Protein AF-A0A5S5CS19-F1 (afdb_monomer)

Nearest PDB structures (foldseek):
  2efw-assembly2_F  TM=6.137E-01  e=8.681E+00  Bacillus subtilis

pLDDT: mean 76.21, std 20.75, range [34.38, 98.44]

Organism: NCBI:txid1564164

Foldseek 3Di:
DDDDDDDDDDDDDDDPDDDPDPDDPPDPPPDPPPPPPDDDVVVVVVVLLVLLLVLLLQQQALQHFLQCSQVVVSPPCCVVRDHRDLQSNLVLLLLCLVVLFKFKAAPDPPPPPPPPPDPDPDDLVPGHTDDSVVRNVLSNDSVCLHPVHRNVRMTIYTDPNNVVDDSVPRD

Solvent-accessible surface area (backbone atoms only — not comparable to full-atom values): 10825 Å² total; per-residue (Å²): 144,86,81,90,86,85,85,90,84,90,82,82,91,81,86,86,80,85,85,79,74,82,82,62,92,84,68,80,72,79,70,80,72,76,74,79,79,71,82,57,67,70,60,54,48,54,52,51,53,52,50,49,53,52,52,51,51,48,31,30,74,67,56,32,32,42,29,36,61,71,72,39,71,76,43,97,56,50,82,81,71,54,87,74,56,53,67,58,49,24,53,49,52,42,53,34,40,76,68,51,26,34,48,41,19,35,66,67,79,59,93,82,69,86,58,98,78,67,84,74,93,66,61,68,86,76,38,53,74,48,56,68,72,58,39,53,58,50,39,70,36,58,85,44,20,36,83,93,32,82,67,6,45,22,30,43,34,61,29,79,59,26,74,73,47,59,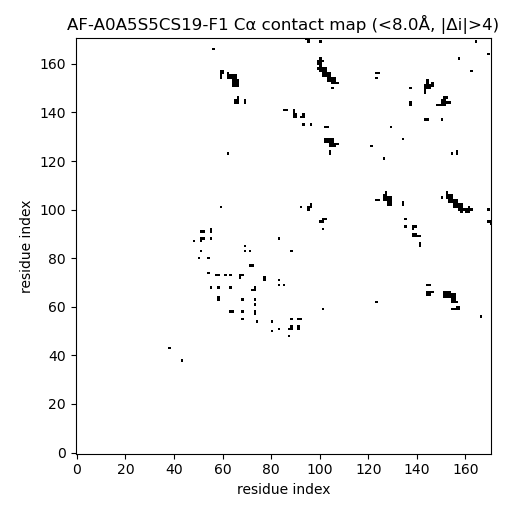78,92,72,63,128

Structure (mmCIF, N/CA/C/O backbone):
data_AF-A0A5S5CS19-F1
#
_entry.id   AF-A0A5S5CS19-F1
#
loop_
_atom_site.group_PDB
_atom_site.id
_atom_site.type_symbol
_atom_site.label_atom_id
_atom_site.label_alt_id
_atom_site.label_comp_id
_atom_site.label_asym_id
_atom_site.label_entity_id
_atom_site.label_seq_id
_atom_site.pdbx_PDB_ins_code
_atom_site.Cartn_x
_atom_site.Cartn_y
_atom_site.Cartn_z
_atom_site.occupancy
_atom_site.B_iso_or_equiv
_atom_site.auth_seq_id
_atom_site.auth_comp_id
_atom_site.auth_asym_id
_atom_site.auth_atom_id
_atom_site.pdbx_PDB_model_num
ATOM 1 N N . MET A 1 1 ? -23.109 67.406 18.758 1.00 45.31 1 MET A N 1
ATOM 2 C CA . MET A 1 1 ? -22.686 67.083 20.134 1.00 45.31 1 MET A CA 1
ATOM 3 C C . MET A 1 1 ? -21.300 66.480 20.052 1.00 45.31 1 MET A C 1
ATOM 5 O O . MET A 1 1 ? -21.153 65.334 19.660 1.00 45.31 1 MET A O 1
ATOM 9 N N . ALA A 1 2 ? -20.307 67.324 20.304 1.00 43.09 2 ALA A N 1
ATOM 10 C CA . ALA A 1 2 ? -18.899 67.001 20.447 1.00 43.09 2 ALA A CA 1
ATOM 11 C C . ALA A 1 2 ? -18.434 67.706 21.727 1.00 43.09 2 ALA A C 1
ATOM 13 O O . ALA A 1 2 ? -18.817 68.858 21.919 1.00 43.09 2 ALA A O 1
ATOM 14 N N . ALA A 1 3 ? -17.687 67.000 22.574 1.00 39.41 3 ALA A N 1
ATOM 15 C CA . ALA A 1 3 ? -16.617 67.473 23.463 1.00 39.41 3 ALA A CA 1
ATOM 16 C C . ALA A 1 3 ? -16.236 66.283 24.384 1.00 39.41 3 ALA A C 1
ATOM 18 O O . ALA A 1 3 ? -17.142 65.631 24.895 1.00 39.41 3 ALA A O 1
ATOM 19 N N . GLN A 1 4 ? -14.987 65.788 24.415 1.00 40.97 4 GLN A N 1
ATOM 20 C CA . GLN A 1 4 ? -13.813 66.339 25.136 1.00 40.97 4 GLN A CA 1
ATOM 21 C C . GLN A 1 4 ? -14.014 66.192 26.662 1.00 40.97 4 GLN A C 1
ATOM 23 O O . GLN A 1 4 ? -15.076 66.529 27.161 1.00 40.97 4 GLN A O 1
ATOM 28 N N . GLU A 1 5 ? -13.143 65.570 27.459 1.00 37.94 5 GLU A N 1
ATOM 29 C CA . GLU A 1 5 ? -11.721 65.843 27.733 1.00 37.94 5 GLU A CA 1
ATOM 30 C C . GLU A 1 5 ? -11.198 64.700 28.658 1.00 37.94 5 GLU A C 1
ATOM 32 O O . GLU A 1 5 ? -11.966 64.204 29.476 1.00 37.94 5 GLU A O 1
ATOM 37 N N . VAL A 1 6 ? -10.022 64.072 28.484 1.00 39.00 6 VAL A N 1
ATOM 38 C CA . VAL A 1 6 ? -8.629 64.473 28.839 1.00 39.00 6 VAL A CA 1
ATOM 39 C C . VAL A 1 6 ? -8.026 63.434 29.808 1.00 39.00 6 VAL A C 1
ATOM 41 O O . VAL A 1 6 ? -8.468 63.268 30.939 1.00 39.00 6 VAL A O 1
ATOM 44 N N . ALA A 1 7 ? -6.994 62.729 29.336 1.00 43.31 7 ALA A N 1
ATOM 45 C CA . ALA A 1 7 ? -5.894 62.166 30.142 1.00 43.31 7 ALA A CA 1
ATOM 46 C C . ALA A 1 7 ? -4.935 63.324 30.528 1.00 43.31 7 ALA A C 1
ATOM 48 O O . ALA A 1 7 ? -5.023 64.326 29.818 1.00 43.31 7 ALA A O 1
ATOM 49 N N . PRO A 1 8 ? -3.950 63.260 31.471 1.00 49.78 8 PRO A N 1
ATOM 50 C CA . PRO A 1 8 ? -3.006 62.137 31.646 1.00 49.78 8 PRO A CA 1
ATOM 51 C C . PRO A 1 8 ? -2.318 62.012 33.047 1.00 49.78 8 PRO A C 1
ATOM 53 O O . PRO A 1 8 ? -2.669 62.689 34.004 1.00 49.78 8 PRO A O 1
ATOM 56 N N . VAL A 1 9 ? -1.256 61.186 33.088 1.00 34.38 9 VAL A N 1
ATOM 57 C CA . VAL A 1 9 ? 0.035 61.354 33.816 1.00 34.38 9 VAL A CA 1
ATOM 58 C C . VAL A 1 9 ? 0.392 60.287 34.871 1.00 34.38 9 VAL A C 1
ATOM 60 O O . VAL A 1 9 ? -0.075 60.301 36.000 1.00 34.38 9 VAL A O 1
ATOM 63 N N . PHE A 1 10 ? 1.322 59.420 34.442 1.00 37.41 10 PHE A N 1
ATOM 64 C CA . PHE A 1 10 ? 2.518 58.868 35.109 1.00 37.41 10 PHE A CA 1
ATOM 65 C C . PHE A 1 10 ? 2.504 58.461 36.596 1.00 37.41 10 PHE A C 1
ATOM 67 O O . PHE A 1 10 ? 2.327 59.276 37.493 1.00 37.41 10 PHE A O 1
ATOM 74 N N . GLY A 1 11 ? 2.960 57.224 36.848 1.00 34.38 11 GLY A N 1
ATOM 75 C CA . GLY A 1 11 ? 3.366 56.762 38.180 1.00 34.38 11 GLY A CA 1
ATOM 76 C C . GLY A 1 11 ? 4.036 55.381 38.204 1.00 34.38 11 GLY A C 1
ATOM 77 O O . GLY A 1 11 ? 3.421 54.405 38.599 1.00 34.38 11 GLY A O 1
ATOM 78 N N . TRP A 1 12 ? 5.285 55.322 37.735 1.00 38.28 12 TRP A N 1
ATOM 79 C CA . TRP A 1 12 ? 6.412 54.495 38.206 1.00 38.28 12 TRP A CA 1
ATOM 80 C C . TRP A 1 12 ? 6.181 53.135 38.920 1.00 38.28 12 TRP A C 1
ATOM 82 O O . TRP A 1 12 ? 5.672 53.057 40.030 1.00 38.28 12 TRP A O 1
ATOM 92 N N . LEU A 1 13 ? 6.788 52.097 38.327 1.00 43.72 13 LEU A N 1
ATOM 93 C CA . LEU A 1 13 ? 7.678 51.093 38.942 1.00 43.72 13 LEU A CA 1
ATOM 94 C C . LEU A 1 13 ? 7.370 50.598 40.382 1.00 43.72 13 LEU A C 1
ATOM 96 O O . LEU A 1 13 ? 7.794 51.200 41.368 1.00 43.72 13 LEU A O 1
ATOM 100 N N . ARG A 1 14 ? 6.858 49.363 40.510 1.00 43.38 14 ARG A N 1
ATOM 101 C CA . ARG A 1 14 ? 7.202 48.494 41.653 1.00 43.38 14 ARG A CA 1
ATOM 102 C C . ARG A 1 14 ? 7.344 47.022 41.254 1.00 43.38 14 ARG A C 1
ATOM 104 O O . ARG A 1 14 ? 6.398 46.254 41.179 1.00 43.38 14 ARG A O 1
ATOM 111 N N . LYS A 1 15 ? 8.606 46.688 40.997 1.00 39.34 15 LYS A N 1
ATOM 112 C CA . LYS A 1 15 ? 9.31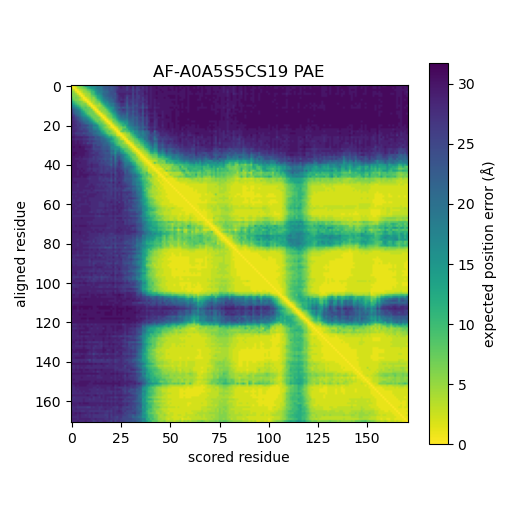5 45.432 41.280 1.00 39.34 15 LYS A CA 1
ATOM 113 C C . LYS A 1 15 ? 8.601 44.573 42.351 1.00 39.34 15 LYS A C 1
ATOM 115 O O . LYS A 1 15 ? 8.684 44.908 43.528 1.00 39.34 15 LYS A O 1
ATOM 120 N N . ASN A 1 16 ? 7.997 43.447 41.968 1.00 38.38 16 ASN A N 1
ATOM 121 C CA . ASN A 1 16 ? 7.776 42.324 42.886 1.00 38.38 16 ASN A CA 1
ATOM 122 C C . ASN A 1 16 ? 8.891 41.306 42.655 1.00 38.38 16 ASN A C 1
ATOM 124 O O . ASN A 1 16 ? 8.807 40.404 41.829 1.00 38.38 16 ASN A O 1
ATOM 128 N N . ARG A 1 17 ? 9.983 41.561 43.373 1.00 39.44 17 ARG A N 1
ATOM 129 C CA . ARG A 1 17 ? 11.029 40.607 43.713 1.00 39.44 17 ARG A CA 1
ATOM 130 C C . ARG A 1 17 ? 10.520 39.865 44.946 1.00 39.44 17 ARG A C 1
ATOM 132 O O . ARG A 1 17 ? 10.202 40.525 45.932 1.00 39.44 17 ARG A O 1
ATOM 139 N N . GLY A 1 18 ? 10.435 38.546 44.891 1.00 37.69 18 GLY A N 1
ATOM 140 C CA . GLY A 1 18 ? 10.019 37.757 46.042 1.00 37.69 18 GLY A CA 1
ATOM 141 C C . GLY A 1 18 ? 9.783 36.307 45.674 1.00 37.69 18 GLY A C 1
ATOM 142 O O . GLY A 1 18 ? 8.638 35.904 45.647 1.00 37.69 18 GLY A O 1
ATOM 143 N N . ASP A 1 19 ? 10.865 35.611 45.327 1.00 48.19 19 ASP A N 1
ATOM 144 C CA . ASP A 1 19 ? 11.115 34.197 45.647 1.00 48.19 19 ASP A CA 1
ATOM 145 C C . ASP A 1 19 ? 12.636 33.963 45.500 1.00 48.19 19 ASP A C 1
ATOM 147 O O . ASP A 1 19 ? 13.113 33.101 44.772 1.00 48.19 19 ASP A O 1
ATOM 151 N N . GLU A 1 20 ? 13.430 34.825 46.150 1.00 46.06 20 GLU A N 1
ATOM 152 C CA . GLU A 1 20 ? 14.799 34.476 46.544 1.00 46.06 20 GLU A CA 1
ATOM 153 C C . GLU A 1 20 ? 14.686 34.022 48.003 1.00 46.06 20 GLU A C 1
ATOM 155 O O . GLU A 1 20 ? 14.677 34.829 48.934 1.00 46.06 20 GLU A O 1
ATOM 160 N N . GLU A 1 21 ? 14.471 32.719 48.171 1.00 53.72 21 GLU A N 1
ATOM 161 C CA . GLU A 1 21 ? 14.572 32.009 49.444 1.00 53.72 21 GLU A CA 1
ATOM 162 C C . GLU A 1 21 ? 15.954 32.318 50.055 1.00 53.72 21 GLU A C 1
ATOM 164 O O . GLU A 1 21 ? 16.959 32.220 49.344 1.00 53.72 21 GLU A O 1
ATOM 169 N N . PRO A 1 22 ? 16.066 32.737 51.328 1.00 50.38 22 PRO A N 1
ATOM 170 C CA . PRO A 1 22 ? 17.375 32.983 51.914 1.00 50.38 22 PRO A CA 1
ATOM 171 C C . PRO A 1 22 ? 18.135 31.656 52.031 1.00 50.38 22 PRO A C 1
ATOM 173 O O . PRO A 1 22 ? 17.793 30.803 52.851 1.00 50.38 22 PRO A O 1
ATOM 176 N N . GLU A 1 23 ? 19.182 31.491 51.218 1.00 45.62 23 GLU A N 1
ATOM 177 C CA . GLU A 1 23 ? 20.144 30.397 51.345 1.00 45.62 23 GLU A CA 1
ATOM 178 C C . GLU A 1 23 ? 20.804 30.473 52.728 1.00 45.62 23 GLU A C 1
ATOM 180 O O . GLU A 1 23 ? 21.626 31.346 53.012 1.00 45.62 23 GLU A O 1
ATOM 185 N N . ILE A 1 24 ? 20.413 29.563 53.621 1.00 55.75 24 ILE A N 1
ATOM 186 C CA . ILE A 1 24 ? 21.046 29.393 54.928 1.00 55.75 24 ILE A CA 1
ATOM 187 C C . ILE A 1 24 ? 22.423 28.746 54.698 1.00 55.75 24 ILE A C 1
ATOM 189 O O . ILE A 1 24 ? 22.479 27.616 54.196 1.00 55.75 24 ILE A O 1
ATOM 193 N N . PRO A 1 25 ? 23.541 29.392 55.086 1.00 41.03 25 PRO A N 1
ATOM 194 C CA . PRO A 1 25 ? 24.867 28.799 54.961 1.00 41.03 25 PRO A CA 1
ATOM 195 C C . PRO A 1 25 ? 24.954 27.526 55.813 1.00 41.03 25 PRO A C 1
ATOM 197 O O . PRO A 1 25 ? 24.916 27.588 57.040 1.00 41.03 25 PRO A O 1
ATOM 200 N N . GLY A 1 26 ? 25.045 26.365 55.158 1.00 53.44 26 GLY A N 1
ATOM 201 C CA . GLY A 1 26 ? 25.203 25.060 55.812 1.00 53.44 26 GLY A CA 1
ATOM 202 C C . GLY A 1 26 ? 24.092 24.032 55.563 1.00 53.44 26 GLY A C 1
ATOM 203 O O . GLY A 1 26 ? 24.238 22.897 56.012 1.00 53.44 26 GLY A O 1
ATOM 204 N N . MET A 1 27 ? 23.021 24.357 54.828 1.00 41.47 27 MET A N 1
ATOM 205 C CA . MET A 1 27 ? 22.051 23.343 54.391 1.00 41.47 27 MET A CA 1
ATOM 206 C C . MET A 1 27 ? 22.413 22.785 53.016 1.00 41.47 27 MET A C 1
ATOM 208 O O . MET A 1 27 ? 22.222 23.422 51.986 1.00 41.47 27 MET A O 1
ATOM 212 N N . VAL A 1 28 ? 22.904 21.547 53.000 1.00 51.12 28 VAL A N 1
ATOM 213 C CA . VAL A 1 28 ? 22.939 20.728 51.788 1.00 51.12 28 VAL A CA 1
ATOM 214 C C . VAL A 1 28 ? 21.495 20.373 51.449 1.00 51.12 28 VAL A C 1
ATOM 216 O O . VAL A 1 28 ? 20.927 19.448 52.029 1.00 51.12 28 VAL A O 1
ATOM 219 N N . THR A 1 29 ? 20.881 21.108 50.525 1.00 54.84 29 THR A N 1
ATOM 220 C CA . THR A 1 29 ? 19.615 20.701 49.915 1.00 54.84 29 THR A CA 1
ATOM 221 C C . THR A 1 29 ? 19.844 19.321 49.292 1.00 54.84 29 THR A C 1
ATOM 223 O O . THR A 1 29 ? 20.713 19.198 48.422 1.00 54.84 29 THR A O 1
ATOM 226 N N . PRO A 1 30 ? 19.142 18.251 49.714 1.00 54.91 30 PRO A N 1
ATOM 227 C CA . PRO A 1 30 ? 19.287 16.962 49.063 1.00 54.91 30 PRO A CA 1
ATOM 228 C C . PRO A 1 30 ? 18.832 17.143 47.619 1.00 54.91 30 PRO A C 1
ATOM 230 O O . PRO A 1 30 ? 17.663 17.423 47.346 1.00 54.91 30 PRO A O 1
ATOM 233 N N . GLY A 1 31 ? 19.799 17.065 46.703 1.00 46.06 31 GLY A N 1
ATOM 234 C CA . GLY A 1 31 ? 19.588 17.321 45.291 1.00 46.06 31 GLY A CA 1
ATOM 235 C C . GLY A 1 31 ? 18.370 16.554 44.800 1.00 46.06 31 GLY A C 1
ATOM 236 O O . GLY A 1 31 ? 18.280 15.335 44.980 1.00 46.06 31 GLY A O 1
ATOM 237 N N . ARG A 1 32 ? 17.436 17.268 44.160 1.00 45.97 32 ARG A N 1
ATOM 238 C CA . ARG A 1 32 ? 16.448 16.645 43.282 1.00 45.97 32 ARG A CA 1
ATOM 239 C C . ARG A 1 32 ? 17.243 15.812 42.289 1.00 45.97 32 ARG A C 1
ATOM 241 O O . ARG A 1 32 ? 17.802 16.342 41.330 1.00 45.97 32 ARG A O 1
ATOM 248 N N . ARG A 1 33 ? 17.336 14.506 42.554 1.00 52.88 33 ARG A N 1
ATOM 249 C CA . ARG A 1 33 ? 17.829 13.526 41.597 1.00 52.88 33 ARG A CA 1
ATOM 250 C C . ARG A 1 33 ? 16.992 13.754 40.351 1.00 52.88 33 ARG A C 1
ATOM 252 O O . ARG A 1 33 ? 15.799 13.457 40.359 1.00 52.88 33 ARG A O 1
ATOM 259 N N . ARG A 1 34 ? 17.597 14.341 39.315 1.00 52.19 34 ARG A N 1
ATOM 260 C CA . ARG A 1 34 ? 17.023 14.352 37.973 1.00 52.19 34 ARG A CA 1
ATOM 261 C C . ARG A 1 34 ? 16.774 12.888 37.657 1.00 52.19 34 ARG A C 1
ATOM 263 O O . ARG A 1 34 ? 17.718 12.121 37.477 1.00 52.19 34 ARG A O 1
ATOM 270 N N . ARG A 1 35 ? 15.508 12.482 37.753 1.00 53.50 35 ARG A N 1
ATOM 271 C CA . ARG A 1 35 ? 15.067 11.139 37.411 1.00 53.50 35 ARG A CA 1
ATOM 272 C C . ARG A 1 35 ? 15.509 10.970 35.966 1.00 53.50 35 ARG A C 1
ATOM 274 O O . ARG A 1 35 ? 15.050 11.712 35.104 1.00 53.50 35 ARG A O 1
ATOM 281 N N . ARG A 1 36 ? 16.492 10.102 35.734 1.00 52.44 36 ARG A N 1
ATOM 282 C CA . ARG A 1 36 ? 16.911 9.724 34.388 1.00 52.44 36 ARG A CA 1
ATOM 283 C C . ARG A 1 36 ? 15.675 9.074 33.776 1.00 52.44 36 ARG A C 1
ATOM 285 O O . ARG A 1 36 ? 15.332 7.961 34.160 1.00 52.44 36 ARG A O 1
ATOM 292 N N . VAL A 1 37 ? 14.941 9.830 32.964 1.00 60.78 37 VAL A N 1
ATOM 293 C CA . VAL A 1 37 ? 13.862 9.288 32.143 1.00 60.78 37 VAL A CA 1
ATOM 294 C C . VAL A 1 37 ? 14.580 8.385 31.155 1.00 60.78 37 VAL A C 1
ATOM 296 O O . VAL A 1 37 ? 15.321 8.863 30.302 1.00 60.78 37 VAL A O 1
ATOM 299 N N . VAL A 1 38 ? 14.507 7.081 31.393 1.00 64.88 38 VAL A N 1
ATOM 300 C CA . VAL A 1 38 ? 14.921 6.097 30.399 1.00 64.88 38 VAL A CA 1
ATOM 301 C C . VAL A 1 38 ? 13.801 6.114 29.358 1.00 64.88 38 VAL A C 1
ATOM 303 O O . VAL A 1 38 ? 12.651 5.953 29.775 1.00 64.88 38 VAL A O 1
ATOM 306 N N . PRO A 1 39 ? 14.090 6.389 28.073 1.00 65.56 39 PRO A N 1
ATOM 307 C CA . PRO A 1 39 ? 13.090 6.294 27.015 1.00 65.56 39 PRO A CA 1
ATOM 308 C C . PRO A 1 39 ? 12.426 4.918 27.074 1.00 65.56 39 PRO A C 1
ATOM 310 O O . PRO A 1 39 ? 13.120 3.921 27.286 1.00 65.56 39 PRO A O 1
ATOM 313 N N . ASP A 1 40 ? 11.098 4.872 26.974 1.00 73.19 40 ASP A N 1
ATOM 314 C CA . ASP A 1 40 ? 10.373 3.610 26.864 1.00 73.19 40 ASP A CA 1
ATOM 315 C C . ASP A 1 40 ? 10.410 3.186 25.389 1.00 73.19 40 ASP A C 1
ATOM 317 O O . ASP A 1 40 ? 9.670 3.762 24.589 1.00 73.19 40 ASP A O 1
ATOM 321 N N . 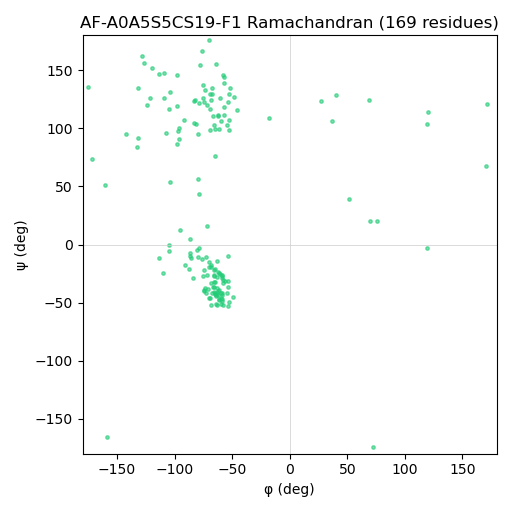PRO A 1 41 ? 11.229 2.188 25.011 1.00 65.62 41 PRO A N 1
ATOM 322 C CA . PRO A 1 41 ? 11.364 1.789 23.614 1.00 65.62 41 PRO A CA 1
ATOM 323 C C . PRO A 1 41 ? 10.033 1.307 23.024 1.00 65.62 41 PRO A C 1
ATOM 325 O O . PRO A 1 41 ? 9.821 1.418 21.824 1.00 65.62 41 PRO A O 1
ATOM 328 N N . ALA A 1 42 ? 9.105 0.810 23.851 1.00 68.50 42 ALA A N 1
ATOM 329 C CA . ALA A 1 42 ? 7.792 0.388 23.379 1.00 68.50 42 ALA A CA 1
ATOM 330 C C . ALA A 1 42 ? 6.862 1.574 23.076 1.00 68.50 42 ALA A C 1
ATOM 332 O O . ALA A 1 42 ? 5.949 1.439 22.265 1.00 68.50 42 ALA A O 1
ATOM 333 N N . ALA A 1 43 ? 7.049 2.719 23.738 1.00 65.44 43 ALA A N 1
ATOM 334 C CA . ALA A 1 43 ? 6.316 3.941 23.415 1.00 65.44 43 ALA A CA 1
ATOM 335 C C . ALA A 1 43 ? 6.843 4.570 22.121 1.00 65.44 43 ALA A C 1
ATOM 337 O O . ALA A 1 43 ? 6.038 4.982 21.289 1.00 65.44 43 ALA A O 1
ATOM 338 N N . ASP A 1 44 ? 8.164 4.551 21.932 1.00 74.56 44 ASP A N 1
ATOM 339 C CA . ASP A 1 44 ? 8.815 5.046 20.717 1.00 74.56 44 ASP A CA 1
ATOM 340 C C . ASP A 1 44 ? 8.415 4.198 19.494 1.00 74.56 44 ASP A C 1
ATOM 342 O O . ASP A 1 44 ? 8.060 4.745 18.452 1.00 74.56 44 ASP A O 1
ATOM 346 N N . GLN A 1 45 ? 8.359 2.867 19.646 1.00 71.75 45 GLN A N 1
ATOM 347 C CA . GLN A 1 45 ? 7.924 1.952 18.584 1.00 71.75 45 GLN A CA 1
ATOM 348 C C . GLN A 1 45 ? 6.456 2.168 18.185 1.00 71.75 45 GLN A C 1
ATOM 350 O O . GLN A 1 45 ? 6.154 2.238 17.002 1.00 71.75 45 GLN A O 1
ATOM 355 N N . ARG A 1 46 ? 5.546 2.331 19.160 1.00 76.62 46 ARG A N 1
ATOM 356 C CA . ARG A 1 46 ? 4.126 2.613 18.873 1.00 76.62 46 ARG A CA 1
ATOM 357 C C . ARG A 1 46 ? 3.944 3.925 18.113 1.00 76.62 46 ARG A C 1
ATOM 359 O O . ARG A 1 46 ? 3.122 3.987 17.211 1.00 76.62 46 ARG A O 1
ATOM 366 N N . GLY A 1 47 ? 4.717 4.952 18.470 1.00 79.00 47 GLY A N 1
ATOM 367 C CA . GLY A 1 47 ? 4.711 6.218 17.741 1.00 79.00 47 GLY A CA 1
ATOM 368 C C . GLY A 1 47 ? 5.164 6.047 16.291 1.00 79.00 47 GLY A C 1
ATOM 369 O O . GLY A 1 47 ? 4.516 6.571 15.393 1.00 79.00 47 GLY A O 1
ATOM 370 N N . ALA A 1 48 ? 6.228 5.274 16.058 1.00 80.56 48 ALA A N 1
ATOM 371 C CA . ALA A 1 48 ? 6.705 4.974 14.709 1.00 80.56 48 ALA A CA 1
ATOM 372 C C . ALA A 1 48 ? 5.680 4.169 13.889 1.00 80.56 48 ALA A C 1
ATOM 374 O O . ALA A 1 48 ? 5.419 4.508 12.738 1.00 80.56 48 ALA A O 1
ATOM 375 N N . ASP A 1 49 ? 5.048 3.157 14.489 1.00 85.25 49 ASP A N 1
ATOM 376 C CA . ASP A 1 49 ? 4.023 2.348 13.821 1.00 85.25 49 ASP A CA 1
ATOM 377 C C . ASP A 1 49 ? 2.808 3.202 13.408 1.00 85.25 49 ASP A C 1
ATOM 379 O O . ASP A 1 49 ? 2.299 3.057 12.296 1.00 85.25 49 ASP A O 1
ATOM 383 N N . ASP A 1 50 ? 2.374 4.142 14.257 1.00 87.75 50 ASP A N 1
ATOM 384 C CA . ASP A 1 50 ? 1.273 5.066 13.946 1.00 87.75 50 ASP A CA 1
ATOM 385 C C . ASP A 1 50 ? 1.619 6.044 12.811 1.00 87.75 50 ASP A C 1
ATOM 387 O O . ASP A 1 50 ? 0.755 6.365 11.985 1.00 87.75 50 ASP A O 1
ATOM 391 N N . VAL A 1 51 ? 2.876 6.498 12.748 1.00 89.19 51 VAL A N 1
ATOM 392 C CA . VAL A 1 51 ? 3.403 7.340 11.661 1.00 89.19 51 VAL A CA 1
ATOM 393 C C . VAL A 1 51 ? 3.372 6.565 10.343 1.00 89.19 51 VAL A C 1
ATOM 395 O O . VAL A 1 51 ? 2.766 7.041 9.387 1.00 89.19 51 VAL A O 1
ATOM 398 N N . ILE A 1 52 ? 3.912 5.340 10.307 1.00 91.31 52 ILE A N 1
ATOM 399 C CA . ILE A 1 52 ? 3.876 4.478 9.113 1.00 91.31 52 ILE A CA 1
ATOM 400 C C . ILE A 1 52 ? 2.435 4.211 8.677 1.00 91.31 52 ILE A C 1
ATOM 402 O O . ILE A 1 52 ? 2.100 4.379 7.507 1.00 91.31 52 ILE A O 1
ATOM 406 N N . ARG A 1 53 ? 1.560 3.828 9.612 1.00 93.44 53 ARG A N 1
ATOM 407 C CA . ARG A 1 53 ? 0.154 3.539 9.313 1.00 93.44 53 ARG A CA 1
ATOM 408 C C . ARG A 1 53 ? -0.544 4.745 8.694 1.00 93.44 53 ARG A C 1
ATOM 410 O O . ARG A 1 53 ? -1.292 4.592 7.736 1.00 93.44 53 ARG A O 1
ATOM 417 N N . THR A 1 54 ? -0.316 5.941 9.227 1.00 91.75 54 THR A N 1
ATOM 418 C CA . THR A 1 54 ? -0.987 7.142 8.718 1.00 91.75 54 THR A CA 1
ATOM 419 C C . THR A 1 54 ? -0.400 7.587 7.375 1.00 91.75 54 THR A C 1
ATOM 421 O O . THR A 1 54 ? -1.172 7.906 6.475 1.00 91.75 54 THR A O 1
ATOM 424 N N . ALA A 1 55 ? 0.922 7.507 7.197 1.00 91.44 55 ALA A N 1
ATOM 425 C CA . ALA A 1 55 ? 1.579 7.797 5.923 1.00 91.44 55 ALA A CA 1
ATOM 426 C C . ALA A 1 55 ? 1.114 6.839 4.816 1.00 91.44 55 ALA A C 1
ATOM 428 O O . ALA A 1 55 ? 0.705 7.277 3.749 1.00 91.44 55 ALA A O 1
ATOM 429 N N . MET A 1 56 ? 1.080 5.529 5.077 1.00 94.38 56 MET A N 1
ATOM 430 C CA . MET A 1 56 ? 0.610 4.560 4.080 1.00 94.38 56 MET A CA 1
ATOM 431 C C . MET A 1 56 ? -0.873 4.748 3.753 1.00 94.38 56 MET A C 1
ATOM 433 O O . MET A 1 56 ? -1.285 4.509 2.624 1.00 94.38 56 MET A O 1
ATOM 437 N N . TYR A 1 57 ? -1.684 5.185 4.721 1.00 94.56 57 TYR A N 1
ATOM 438 C CA . TYR A 1 57 ? -3.097 5.449 4.469 1.00 94.56 57 TYR A CA 1
ATOM 439 C C . TYR A 1 57 ? -3.251 6.609 3.483 1.00 94.56 57 TYR A C 1
ATOM 441 O O . TYR A 1 57 ? -4.067 6.507 2.572 1.00 94.56 57 TYR A O 1
ATOM 449 N N . GLN A 1 58 ? -2.460 7.674 3.652 1.00 92.44 58 GLN A N 1
ATOM 450 C CA . GLN A 1 58 ? -2.412 8.800 2.715 1.00 92.44 58 GLN A CA 1
ATOM 451 C C . GLN A 1 58 ? -1.915 8.350 1.343 1.00 92.44 58 GLN A C 1
ATOM 453 O O . GLN A 1 58 ? -2.647 8.509 0.379 1.00 92.44 58 GLN A O 1
ATOM 458 N N . ALA A 1 59 ? -0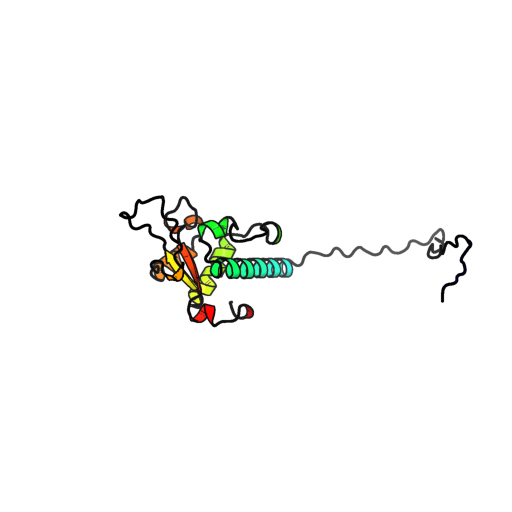.773 7.658 1.276 1.00 92.62 59 ALA A N 1
ATOM 459 C CA . ALA A 1 59 ? -0.221 7.136 0.025 1.00 92.62 59 ALA A CA 1
ATOM 460 C C . ALA A 1 59 ? -1.254 6.358 -0.807 1.00 92.62 59 ALA A C 1
ATOM 462 O O . ALA A 1 59 ? -1.381 6.580 -2.002 1.00 92.62 59 ALA A O 1
ATOM 463 N N . VAL A 1 60 ? -2.027 5.477 -0.168 1.00 94.62 60 VAL A N 1
ATOM 464 C CA . VAL A 1 60 ? -3.063 4.680 -0.841 1.00 94.62 60 VAL A CA 1
ATOM 465 C C . VAL A 1 60 ? -4.246 5.533 -1.321 1.00 94.62 60 VAL A C 1
ATOM 467 O O . VAL A 1 60 ? -4.869 5.190 -2.314 1.00 94.62 60 VAL A O 1
ATOM 470 N N . HIS A 1 61 ? -4.613 6.600 -0.608 1.00 92.31 61 HIS A N 1
ATOM 471 C CA . HIS A 1 61 ? -5.758 7.448 -0.981 1.00 92.31 61 HIS A CA 1
ATOM 472 C C . HIS A 1 61 ? -5.399 8.568 -1.955 1.00 92.31 61 HIS A C 1
ATOM 474 O O . HIS A 1 61 ? -6.292 9.080 -2.624 1.00 92.31 61 HIS A O 1
ATOM 480 N N . ASP A 1 62 ? -4.121 8.924 -2.014 1.00 90.94 62 ASP A N 1
ATOM 481 C CA . ASP A 1 62 ? -3.562 9.886 -2.958 1.00 90.94 62 ASP A CA 1
ATOM 482 C C . ASP A 1 62 ? -2.981 9.175 -4.197 1.00 90.94 62 ASP A C 1
ATOM 484 O O . ASP A 1 62 ? -2.256 9.789 -4.976 1.00 90.94 62 ASP A O 1
ATOM 488 N N . ASP A 1 63 ? -3.282 7.878 -4.363 1.00 91.25 63 ASP A N 1
ATOM 489 C CA . ASP A 1 63 ? -2.867 7.029 -5.485 1.00 91.25 63 ASP A CA 1
ATOM 490 C C . ASP A 1 63 ? -1.350 7.069 -5.752 1.00 91.25 63 ASP A C 1
ATOM 492 O O . ASP A 1 63 ? -0.872 7.065 -6.888 1.00 91.25 63 ASP A O 1
ATOM 496 N N . ALA A 1 64 ? -0.565 7.102 -4.675 1.00 90.75 64 ALA A N 1
ATOM 497 C CA . ALA A 1 64 ? 0.882 7.179 -4.746 1.00 90.75 64 ALA A CA 1
ATOM 498 C C . ALA A 1 64 ? 1.485 5.882 -5.297 1.00 90.75 64 ALA A C 1
ATOM 500 O O . ALA A 1 64 ? 1.248 4.784 -4.788 1.00 90.75 64 ALA A O 1
ATOM 501 N N . TRP A 1 65 ? 2.355 6.022 -6.290 1.00 91.81 65 TRP A N 1
ATOM 502 C CA . TRP A 1 65 ? 3.185 4.938 -6.806 1.00 91.81 65 TRP A CA 1
ATOM 503 C C . TRP A 1 65 ? 4.063 4.330 -5.713 1.00 91.81 65 TRP A C 1
ATOM 505 O O . TRP A 1 65 ? 4.569 5.046 -4.847 1.00 91.81 65 TRP A O 1
ATOM 515 N N . LEU A 1 66 ? 4.321 3.020 -5.783 1.00 92.56 66 LEU A N 1
ATOM 516 C CA . LEU A 1 66 ? 5.230 2.350 -4.846 1.00 92.56 66 LEU A CA 1
ATOM 517 C C . LEU A 1 66 ? 6.635 2.988 -4.843 1.00 92.56 66 LEU A C 1
ATOM 519 O O . LEU A 1 66 ? 7.262 3.040 -3.786 1.00 92.56 66 LEU A O 1
ATOM 523 N N . THR A 1 67 ? 7.085 3.526 -5.981 1.00 90.06 67 THR A N 1
ATOM 524 C CA . THR A 1 67 ? 8.300 4.359 -6.106 1.00 90.06 67 THR A CA 1
ATOM 525 C C . THR A 1 67 ? 8.241 5.618 -5.262 1.00 90.06 67 THR A C 1
ATOM 527 O O . THR A 1 67 ? 9.116 5.855 -4.433 1.00 90.06 67 THR A O 1
ATOM 530 N N . GLY A 1 68 ? 7.161 6.386 -5.394 1.00 87.12 68 GLY A N 1
ATOM 531 C CA . GLY A 1 68 ? 6.951 7.606 -4.620 1.00 87.12 68 GLY A CA 1
ATOM 532 C C . GLY A 1 68 ? 6.784 7.344 -3.122 1.00 87.12 68 GLY A C 1
ATOM 533 O O . GLY A 1 68 ? 7.044 8.230 -2.309 1.00 87.12 68 GLY A O 1
ATOM 534 N N . ILE A 1 69 ? 6.396 6.125 -2.723 1.00 87.56 69 ILE A N 1
ATOM 535 C CA . ILE A 1 69 ? 6.286 5.756 -1.308 1.00 87.56 69 ILE A CA 1
ATOM 536 C C . ILE A 1 69 ? 7.650 5.742 -0.615 1.00 87.56 69 ILE A C 1
ATOM 538 O O . ILE A 1 69 ? 7.749 6.195 0.527 1.00 87.56 69 ILE A O 1
ATOM 542 N N . THR A 1 70 ? 8.693 5.230 -1.274 1.00 74.88 70 THR A N 1
ATOM 543 C CA . THR A 1 70 ? 10.038 5.200 -0.681 1.00 74.88 70 THR A CA 1
ATOM 544 C C . THR A 1 70 ? 10.679 6.579 -0.604 1.00 74.88 70 THR A C 1
ATOM 546 O O . THR A 1 70 ? 11.480 6.815 0.299 1.00 74.88 70 THR A O 1
ATOM 549 N N . ASP A 1 71 ? 10.281 7.487 -1.494 1.00 75.25 71 ASP A N 1
ATOM 550 C CA . ASP A 1 71 ? 10.809 8.851 -1.554 1.00 75.25 71 ASP A CA 1
ATOM 551 C C . ASP A 1 71 ? 9.992 9.842 -0.704 1.00 75.25 71 ASP A C 1
ATOM 553 O O . ASP A 1 71 ? 10.489 10.901 -0.316 1.00 75.25 71 ASP A O 1
ATOM 557 N N . GLY A 1 72 ? 8.763 9.469 -0.330 1.00 69.00 72 GLY A N 1
ATOM 558 C CA . GLY A 1 72 ? 7.853 10.316 0.442 1.00 69.00 72 GLY A CA 1
ATOM 559 C C . GLY A 1 72 ? 7.210 11.428 -0.390 1.00 69.00 72 GLY A C 1
ATOM 560 O O . GLY A 1 72 ? 6.727 12.403 0.180 1.00 69.00 72 GLY A O 1
ATOM 561 N N . ASP A 1 73 ? 7.180 11.284 -1.717 1.00 71.81 73 ASP A N 1
ATOM 562 C CA . ASP A 1 73 ? 6.724 12.315 -2.663 1.00 71.81 73 ASP A CA 1
ATOM 563 C C . ASP A 1 73 ? 5.234 12.663 -2.524 1.00 71.81 73 ASP A C 1
ATOM 565 O O . ASP A 1 73 ? 4.799 13.744 -2.914 1.00 71.81 73 ASP A O 1
ATOM 569 N N . PHE A 1 74 ? 4.451 11.763 -1.929 1.00 73.12 74 PHE A N 1
ATOM 570 C CA . PHE A 1 74 ? 3.027 11.955 -1.640 1.00 73.12 74 PHE A CA 1
ATOM 571 C C . PHE A 1 74 ? 2.772 12.815 -0.387 1.00 73.12 74 PHE A C 1
ATOM 573 O O . PHE A 1 74 ? 1.627 13.075 -0.026 1.00 73.12 74 PHE A O 1
ATOM 580 N N . ILE A 1 75 ? 3.826 13.236 0.316 1.00 72.69 75 ILE A N 1
ATOM 581 C CA . ILE A 1 75 ? 3.733 13.990 1.563 1.00 72.69 75 ILE A CA 1
ATOM 582 C C . ILE A 1 75 ? 4.070 15.462 1.295 1.00 72.69 75 ILE A C 1
ATOM 584 O O . ILE A 1 75 ? 5.215 15.802 1.013 1.00 72.69 75 ILE A O 1
ATOM 588 N N . ASP A 1 76 ? 3.101 16.361 1.500 1.00 69.31 76 ASP A N 1
ATOM 589 C CA . ASP A 1 76 ? 3.290 17.818 1.342 1.00 69.31 76 ASP A CA 1
ATOM 590 C C . ASP A 1 76 ? 4.388 18.413 2.256 1.00 69.31 76 ASP A C 1
ATOM 592 O O . ASP A 1 76 ? 5.007 19.429 1.930 1.00 69.31 76 ASP A O 1
ATOM 596 N N . ASP A 1 77 ? 4.626 17.801 3.422 1.00 69.25 77 ASP A N 1
ATOM 597 C CA . ASP A 1 77 ? 5.698 18.161 4.361 1.00 69.25 77 ASP A CA 1
ATOM 598 C C . ASP A 1 77 ? 6.468 16.907 4.821 1.00 69.25 77 ASP A C 1
ATOM 600 O O . ASP A 1 77 ? 6.179 16.352 5.889 1.00 69.25 77 ASP A O 1
ATOM 604 N N . PRO A 1 78 ? 7.467 16.441 4.047 1.00 63.94 78 PRO A N 1
ATOM 605 C CA . PRO A 1 78 ? 8.253 15.250 4.382 1.00 63.94 78 PRO A CA 1
ATOM 606 C C . PRO A 1 78 ? 8.966 15.370 5.740 1.00 63.94 78 PRO A C 1
ATOM 608 O O . PRO A 1 78 ? 9.209 14.375 6.427 1.00 63.94 78 PRO A O 1
ATOM 611 N N . ALA A 1 79 ? 9.261 16.600 6.185 1.00 65.81 79 ALA A N 1
ATOM 612 C CA . ALA A 1 79 ? 9.900 16.850 7.474 1.00 65.81 79 ALA A CA 1
ATOM 613 C C . ALA A 1 79 ? 8.973 16.558 8.668 1.00 65.81 79 ALA A C 1
ATOM 615 O O . ALA A 1 79 ? 9.470 16.344 9.776 1.00 65.81 79 ALA A O 1
ATOM 616 N N . ALA A 1 80 ? 7.652 16.517 8.460 1.00 66.56 80 ALA A N 1
ATOM 617 C CA . ALA A 1 80 ? 6.680 16.186 9.500 1.00 66.56 80 ALA A CA 1
ATOM 618 C C . ALA A 1 80 ? 6.651 14.687 9.851 1.00 66.56 80 ALA A C 1
ATOM 620 O O . ALA A 1 80 ? 6.240 14.335 10.959 1.00 66.56 80 ALA A O 1
ATOM 621 N N . TRP A 1 81 ? 7.109 13.821 8.942 1.00 68.19 81 TRP A N 1
ATOM 622 C CA . TRP A 1 81 ? 7.009 12.362 9.069 1.00 68.19 81 TRP A CA 1
ATOM 623 C C . TRP A 1 81 ? 8.359 11.687 9.317 1.00 68.19 81 TRP A C 1
ATOM 625 O O . TRP A 1 81 ? 8.411 10.633 9.951 1.00 68.19 81 TRP A O 1
ATOM 635 N N . GLY A 1 82 ? 9.454 12.330 8.903 1.00 71.25 82 GLY A N 1
ATOM 636 C CA . GLY A 1 82 ? 10.784 11.732 8.955 1.00 71.25 82 GLY A CA 1
ATOM 637 C C . GLY A 1 82 ? 10.957 10.637 7.902 1.00 71.25 82 GLY A C 1
ATOM 638 O O . GLY A 1 82 ? 10.102 10.430 7.046 1.00 71.25 82 GLY A O 1
ATOM 639 N N . GLU A 1 83 ? 12.095 9.951 7.945 1.00 79.56 83 GLU A N 1
ATOM 640 C CA . GLU A 1 83 ? 12.387 8.859 7.013 1.00 79.56 83 GLU A CA 1
ATOM 641 C C . GLU A 1 83 ? 11.467 7.661 7.296 1.00 79.56 83 GLU A C 1
ATOM 643 O O . GLU A 1 83 ? 11.415 7.157 8.423 1.00 79.56 83 GLU A O 1
ATOM 648 N N . LEU A 1 84 ? 10.733 7.217 6.274 1.00 86.12 84 LEU A N 1
ATOM 649 C CA . LEU A 1 84 ? 9.882 6.035 6.353 1.00 86.12 84 LEU A CA 1
ATOM 650 C C . LEU A 1 84 ? 10.739 4.787 6.122 1.00 86.12 84 LEU A C 1
ATOM 652 O O . LEU A 1 84 ? 11.400 4.668 5.095 1.00 86.12 84 LEU A O 1
ATOM 656 N N . ASP A 1 85 ? 10.718 3.836 7.058 1.00 90.19 85 ASP A N 1
ATOM 657 C CA . ASP A 1 85 ? 11.396 2.550 6.866 1.00 90.19 85 ASP A CA 1
ATOM 658 C C . ASP A 1 85 ? 10.672 1.730 5.779 1.00 90.19 85 ASP A C 1
ATOM 660 O O . ASP A 1 85 ? 9.530 1.307 6.008 1.00 90.19 85 ASP A O 1
ATOM 664 N N . PRO A 1 86 ? 11.317 1.420 4.634 1.00 92.44 86 PRO A N 1
ATOM 665 C CA . PRO A 1 86 ? 10.673 0.683 3.549 1.00 92.44 86 PRO A CA 1
ATOM 666 C C . PRO A 1 86 ? 10.143 -0.688 3.983 1.00 92.44 86 PRO A C 1
ATOM 668 O O . PRO A 1 86 ? 9.137 -1.165 3.458 1.00 92.44 86 PRO A O 1
ATOM 671 N N . GLN A 1 87 ? 10.786 -1.333 4.965 1.00 94.75 87 GLN A N 1
ATOM 672 C CA . GLN A 1 87 ? 10.320 -2.618 5.493 1.00 94.75 87 GLN A CA 1
ATOM 673 C C . GLN A 1 87 ? 9.042 -2.465 6.322 1.00 94.75 87 GLN A C 1
ATOM 675 O O . GLN A 1 87 ? 8.138 -3.298 6.222 1.00 94.75 87 GLN A O 1
ATOM 680 N N . ALA A 1 88 ? 8.929 -1.395 7.109 1.00 93.94 88 ALA A N 1
ATOM 681 C CA . ALA A 1 88 ? 7.714 -1.091 7.854 1.00 93.94 88 ALA A CA 1
ATOM 682 C C . ALA A 1 88 ? 6.552 -0.722 6.915 1.00 93.94 88 ALA A C 1
ATOM 684 O O . ALA A 1 88 ? 5.440 -1.223 7.107 1.00 93.94 88 ALA A O 1
ATOM 685 N N . CYS A 1 89 ? 6.817 0.065 5.865 1.00 94.69 89 CYS A N 1
ATOM 686 C CA . CYS A 1 89 ? 5.859 0.368 4.796 1.00 94.69 89 CYS A CA 1
ATOM 687 C C . CYS A 1 89 ? 5.365 -0.909 4.102 1.00 94.69 89 CYS A C 1
ATOM 689 O O . CYS A 1 89 ? 4.162 -1.165 4.054 1.00 94.69 89 CYS A O 1
ATOM 691 N N . SER A 1 90 ? 6.293 -1.762 3.652 1.00 96.62 90 SER A N 1
ATOM 692 C CA . SER A 1 90 ? 6.009 -3.088 3.079 1.00 96.62 90 SER A CA 1
ATOM 693 C C . SER A 1 90 ? 5.133 -3.940 3.988 1.00 96.62 90 SER A C 1
ATOM 695 O O . SER A 1 90 ? 4.088 -4.440 3.563 1.00 96.62 90 SER A O 1
ATOM 697 N N . ALA A 1 91 ? 5.494 -4.050 5.265 1.00 97.19 91 ALA A N 1
ATOM 698 C CA . ALA A 1 91 ? 4.718 -4.815 6.227 1.00 97.19 91 ALA A CA 1
ATOM 699 C C . ALA A 1 91 ? 3.306 -4.241 6.432 1.00 97.19 91 ALA A C 1
ATOM 701 O O . ALA A 1 91 ? 2.361 -5.013 6.604 1.00 97.19 91 ALA A O 1
ATOM 702 N N . GLN A 1 92 ? 3.142 -2.916 6.430 1.00 97.19 92 GLN A N 1
ATOM 703 C CA . GLN A 1 92 ? 1.840 -2.267 6.587 1.00 97.19 92 GLN A CA 1
ATOM 704 C C . GLN A 1 92 ? 0.942 -2.468 5.360 1.00 97.19 92 GLN A C 1
ATOM 706 O O . GLN A 1 92 ? -0.215 -2.861 5.522 1.00 97.19 92 GLN A O 1
ATOM 711 N N . LEU A 1 93 ? 1.470 -2.278 4.147 1.00 97.56 93 LEU A N 1
ATOM 712 C CA . LEU A 1 93 ? 0.721 -2.506 2.908 1.00 97.56 93 LEU A CA 1
ATOM 713 C C . LEU A 1 93 ? 0.323 -3.979 2.758 1.00 97.56 93 LEU A C 1
ATOM 715 O O . LEU A 1 93 ? -0.828 -4.275 2.449 1.00 97.56 93 LEU A O 1
ATOM 719 N N . LEU A 1 94 ? 1.222 -4.917 3.076 1.00 98.12 94 LEU A N 1
ATOM 720 C CA . LEU A 1 94 ? 0.896 -6.346 3.097 1.00 98.12 94 LEU A CA 1
ATOM 721 C C . LEU A 1 94 ? -0.236 -6.682 4.073 1.00 98.12 94 LEU A C 1
ATOM 723 O O . LEU A 1 94 ? -1.109 -7.479 3.733 1.00 98.12 94 LEU A O 1
ATOM 727 N N . ARG A 1 95 ? -0.254 -6.082 5.273 1.00 98.31 95 ARG A N 1
ATOM 728 C CA . ARG A 1 95 ? -1.348 -6.292 6.238 1.00 98.31 95 ARG A CA 1
ATOM 729 C C . ARG A 1 95 ? -2.696 -5.865 5.664 1.00 98.31 95 ARG A C 1
ATOM 731 O O . ARG A 1 95 ? -3.686 -6.568 5.855 1.00 98.31 95 ARG A O 1
ATOM 738 N N . TRP A 1 96 ? -2.747 -4.735 4.966 1.00 98.38 96 TRP A N 1
ATOM 739 C CA . TRP A 1 96 ? -3.982 -4.237 4.358 1.00 98.38 96 TRP A CA 1
ATOM 740 C C . TRP A 1 96 ? -4.404 -5.028 3.131 1.00 98.38 96 TRP A C 1
ATOM 742 O O . TRP A 1 96 ? -5.596 -5.288 2.960 1.00 98.38 96 TRP A O 1
ATOM 752 N N . PHE A 1 97 ? -3.439 -5.460 2.322 1.00 98.44 97 PHE A N 1
ATOM 753 C CA . PHE A 1 97 ? -3.681 -6.339 1.187 1.00 98.44 97 PHE A CA 1
ATOM 754 C C . PHE A 1 97 ? -4.277 -7.674 1.655 1.00 98.44 97 PHE A C 1
ATOM 756 O O . PHE A 1 97 ? -5.322 -8.099 1.168 1.00 98.44 97 PHE A O 1
ATOM 763 N N . ASP A 1 98 ? -3.693 -8.280 2.691 1.00 98.12 98 ASP A N 1
ATOM 764 C CA . ASP A 1 98 ? -4.176 -9.535 3.279 1.00 98.12 98 ASP A CA 1
ATOM 765 C C . ASP A 1 98 ? -5.557 -9.396 3.939 1.00 98.12 98 ASP A C 1
ATOM 767 O O . ASP A 1 98 ? -6.323 -10.360 3.998 1.00 98.12 98 ASP A O 1
ATOM 771 N N . ALA A 1 99 ? -5.900 -8.194 4.411 1.00 97.88 99 ALA A N 1
ATOM 772 C CA . ALA A 1 99 ? -7.228 -7.862 4.921 1.00 97.88 99 ALA A CA 1
ATOM 773 C C . ALA A 1 99 ? -8.252 -7.543 3.811 1.00 97.88 99 ALA A C 1
ATOM 775 O O . ALA A 1 99 ? -9.427 -7.324 4.114 1.00 97.88 99 ALA A O 1
ATOM 776 N N . GLY A 1 100 ? -7.832 -7.502 2.541 1.00 98.06 100 GLY A N 1
ATOM 777 C CA . GLY A 1 100 ? -8.674 -7.138 1.399 1.00 98.06 100 GLY A CA 1
ATOM 778 C C . GLY A 1 100 ? -9.066 -5.658 1.360 1.00 98.06 100 GLY A C 1
ATOM 779 O O . GLY A 1 100 ? -10.072 -5.310 0.740 1.00 98.06 100 GLY A O 1
ATOM 780 N N . LEU A 1 101 ? -8.321 -4.789 2.048 1.00 98.31 101 LEU A N 1
ATOM 781 C CA . LEU A 1 101 ? -8.576 -3.345 2.095 1.00 98.31 101 LEU A CA 1
ATOM 782 C C . LEU A 1 101 ? -7.967 -2.609 0.905 1.00 98.31 101 LEU A C 1
ATOM 784 O O . LEU A 1 101 ? -8.517 -1.595 0.484 1.00 98.31 101 LEU A O 1
ATOM 788 N N . ILE A 1 102 ? -6.874 -3.135 0.357 1.00 98.44 102 ILE A N 1
ATOM 789 C CA . ILE A 1 102 ? -6.213 -2.587 -0.826 1.00 98.44 102 ILE A CA 1
ATOM 790 C C . ILE A 1 102 ? -6.039 -3.654 -1.900 1.00 98.44 102 ILE A C 1
ATOM 792 O O . ILE A 1 102 ? -5.984 -4.851 -1.609 1.00 98.44 102 ILE A O 1
ATOM 796 N N . GLU A 1 103 ? -5.930 -3.192 -3.131 1.00 98.00 103 GLU A N 1
ATOM 797 C CA . GLU A 1 103 ? -5.523 -3.950 -4.306 1.00 98.00 103 GLU A CA 1
ATOM 798 C C . GLU A 1 103 ? -4.395 -3.193 -5.015 1.00 98.00 103 GLU A C 1
ATOM 800 O O . GLU A 1 103 ? -4.150 -2.028 -4.713 1.00 98.00 103 GLU A O 1
ATOM 805 N N . VAL A 1 104 ? -3.640 -3.866 -5.885 1.00 97.50 104 VAL A N 1
ATOM 806 C CA . VAL A 1 104 ? -2.461 -3.267 -6.530 1.00 97.50 104 VAL A CA 1
ATOM 807 C C . VAL A 1 104 ? -2.644 -3.306 -8.032 1.00 97.50 104 VAL A C 1
ATOM 809 O O . VAL A 1 104 ? -2.874 -4.376 -8.603 1.00 97.50 104 VAL A O 1
ATOM 812 N N . HIS A 1 105 ? -2.521 -2.147 -8.657 1.00 94.81 105 HIS A N 1
ATOM 813 C CA . HIS A 1 105 ? -2.618 -1.985 -10.095 1.00 94.81 105 HIS A CA 1
ATOM 814 C C . HIS A 1 105 ? -1.241 -1.669 -10.668 1.00 94.81 105 HIS A C 1
ATOM 816 O O . HIS A 1 105 ? -0.414 -1.065 -9.994 1.00 94.81 105 HIS A O 1
ATOM 822 N N . GLN A 1 106 ? -0.980 -2.120 -11.889 1.00 91.81 106 GLN A N 1
ATOM 823 C CA . GLN A 1 106 ? 0.273 -1.878 -12.589 1.00 91.81 106 GLN A CA 1
ATOM 824 C C . GLN A 1 106 ? 0.016 -0.900 -13.720 1.00 91.81 106 GLN A C 1
ATOM 826 O O . GLN A 1 106 ? -0.789 -1.199 -14.604 1.00 91.81 106 GLN A O 1
ATOM 831 N N . ASP A 1 107 ? 0.773 0.187 -13.760 1.00 85.62 107 ASP A N 1
ATOM 832 C CA . ASP A 1 107 ? 0.955 0.897 -15.014 1.00 85.62 107 ASP A CA 1
ATOM 833 C C . ASP A 1 107 ? 1.995 0.152 -15.830 1.00 85.62 107 ASP A C 1
ATOM 835 O O . ASP A 1 107 ? 3.208 0.211 -15.615 1.00 85.62 107 ASP A O 1
ATOM 839 N N . ALA A 1 108 ? 1.478 -0.697 -16.702 1.00 70.31 108 ALA A N 1
ATOM 840 C CA . ALA A 1 108 ? 2.251 -1.222 -17.793 1.00 70.31 108 ALA A CA 1
ATOM 841 C C . ALA A 1 108 ? 1.906 -0.331 -18.975 1.00 70.31 108 ALA A C 1
ATOM 843 O O . ALA A 1 108 ? 0.853 -0.540 -19.584 1.00 70.31 108 ALA A O 1
ATOM 844 N N . GLU A 1 109 ? 2.781 0.630 -19.294 1.00 61.53 109 GLU A N 1
ATOM 845 C CA . GLU A 1 109 ? 2.707 1.338 -20.570 1.00 61.53 109 GLU A CA 1
ATOM 846 C C . GLU A 1 109 ? 2.499 0.273 -21.657 1.00 61.53 109 GLU A C 1
ATOM 848 O O . GLU A 1 109 ? 3.351 -0.614 -21.836 1.00 61.53 109 GLU A O 1
ATOM 853 N N . PRO A 1 110 ? 1.357 0.265 -22.365 1.00 55.25 110 PRO A N 1
ATOM 854 C CA . PRO A 1 110 ? 1.216 -0.637 -23.485 1.00 55.25 110 PRO A CA 1
ATOM 855 C C . PRO A 1 110 ? 2.312 -0.248 -24.474 1.00 55.25 110 PRO A C 1
ATOM 857 O O . PRO A 1 110 ? 2.399 0.910 -24.876 1.00 55.25 110 PRO A O 1
ATOM 860 N N . ALA A 1 111 ? 3.137 -1.221 -24.870 1.00 56.28 111 ALA A N 1
ATOM 861 C CA . ALA A 1 111 ? 4.333 -1.027 -25.702 1.00 56.28 111 ALA A CA 1
ATOM 862 C C . ALA A 1 111 ? 4.089 -0.265 -27.028 1.00 56.28 111 ALA A C 1
ATOM 864 O O . ALA A 1 111 ? 5.038 0.115 -27.713 1.00 56.28 111 ALA A O 1
ATOM 865 N N . ASP A 1 112 ? 2.821 -0.039 -27.375 1.00 53.84 112 ASP A N 1
ATOM 866 C CA . ASP A 1 112 ? 2.343 0.563 -28.609 1.00 53.84 112 ASP A CA 1
ATOM 867 C C . ASP A 1 112 ? 1.849 2.023 -28.440 1.00 53.84 112 ASP A C 1
ATOM 869 O O . ASP A 1 112 ? 1.530 2.661 -29.443 1.00 53.84 112 ASP A O 1
ATOM 873 N N . LEU A 1 113 ? 1.787 2.581 -27.218 1.00 52.12 113 LEU A N 1
ATOM 874 C CA . LEU A 1 113 ? 1.380 3.976 -26.954 1.00 52.12 113 LEU A CA 1
ATOM 875 C C . LEU A 1 113 ? 2.582 4.875 -26.630 1.00 52.12 113 LEU A C 1
ATOM 877 O O . LEU A 1 113 ? 2.609 5.584 -25.635 1.00 52.12 113 LEU A O 1
ATOM 881 N N . ALA A 1 114 ? 3.582 4.880 -27.509 1.00 49.19 114 ALA A N 1
ATOM 882 C CA . ALA A 1 114 ? 4.713 5.804 -27.433 1.00 49.19 114 ALA A CA 1
ATOM 883 C C . ALA A 1 114 ? 4.354 7.199 -27.991 1.00 49.19 114 ALA A C 1
ATOM 885 O O . ALA A 1 114 ? 5.003 7.671 -28.928 1.00 49.19 114 ALA A O 1
ATOM 886 N N . ASP A 1 115 ? 3.312 7.850 -27.463 1.00 51.53 115 ASP A N 1
ATOM 887 C CA . ASP A 1 115 ? 3.121 9.290 -27.684 1.00 51.53 115 ASP A CA 1
ATOM 888 C C . ASP A 1 115 ? 3.434 10.058 -26.387 1.00 51.53 115 ASP A C 1
ATOM 890 O O . ASP A 1 115 ? 2.575 10.170 -25.514 1.00 51.53 115 ASP A O 1
ATOM 894 N N . PRO A 1 116 ? 4.663 10.589 -26.233 1.00 52.16 116 PRO A N 1
ATOM 895 C CA . PRO A 1 116 ? 5.168 11.182 -24.988 1.00 52.16 116 PRO A CA 1
ATOM 896 C C . PRO A 1 116 ? 4.541 12.548 -24.635 1.00 52.16 116 PRO A C 1
ATOM 898 O O . PRO A 1 116 ? 5.112 13.305 -23.853 1.00 52.16 116 PRO A O 1
ATOM 901 N N . VAL A 1 117 ? 3.420 12.919 -25.262 1.00 49.28 117 VAL A N 1
ATOM 902 C CA . VAL A 1 117 ? 2.792 14.249 -25.148 1.00 49.28 117 VAL A CA 1
ATOM 903 C C . VAL A 1 117 ? 1.428 14.195 -24.456 1.00 49.28 117 VAL A C 1
ATOM 905 O O . VAL A 1 117 ? 0.891 15.241 -24.090 1.00 49.28 117 VAL A O 1
ATOM 908 N N . VAL A 1 118 ? 0.855 13.007 -24.258 1.00 45.34 118 VAL A N 1
ATOM 909 C CA . VAL A 1 118 ? -0.429 12.872 -23.569 1.00 45.34 118 VAL A CA 1
ATOM 910 C C . VAL A 1 118 ? -0.159 12.521 -22.114 1.00 45.34 118 VAL A C 1
ATOM 912 O O . VAL A 1 118 ? 0.089 11.369 -21.780 1.00 45.34 118 VAL A O 1
ATOM 915 N N . ASP A 1 119 ? -0.193 13.545 -21.267 1.00 49.59 119 ASP A N 1
ATOM 916 C CA . ASP A 1 119 ? -0.363 13.369 -19.828 1.00 49.59 119 ASP A CA 1
ATOM 917 C C . ASP A 1 119 ? -1.767 12.785 -19.642 1.00 49.59 119 ASP A C 1
ATOM 919 O O . ASP A 1 119 ? -2.780 13.466 -19.850 1.00 49.59 119 ASP A O 1
ATOM 923 N N . PHE A 1 120 ? -1.843 11.470 -19.462 1.00 52.03 120 PHE A N 1
ATOM 924 C CA . PHE A 1 120 ? -3.121 10.805 -19.303 1.00 52.03 120 PHE A CA 1
ATOM 925 C C . PHE A 1 120 ? -3.550 10.975 -17.845 1.00 52.03 120 PHE A C 1
ATOM 927 O O . PHE A 1 120 ? -3.061 10.271 -16.970 1.00 52.03 120 PHE A O 1
ATOM 934 N N . ASP A 1 121 ? -4.502 11.880 -17.604 1.00 60.25 121 ASP A N 1
ATOM 935 C CA . ASP A 1 121 ? -5.314 11.898 -16.381 1.00 60.25 121 ASP A CA 1
ATOM 936 C C . ASP A 1 121 ? -6.173 10.614 -16.345 1.00 60.25 121 ASP A C 1
ATOM 938 O O . ASP A 1 121 ? -7.358 10.629 -16.698 1.00 60.25 121 ASP A O 1
ATOM 942 N N . TYR A 1 122 ? -5.570 9.471 -16.012 1.00 67.44 122 TYR A N 1
ATOM 943 C CA . TYR A 1 122 ? -6.282 8.228 -15.722 1.00 67.44 122 TYR A CA 1
ATOM 944 C C . TYR A 1 122 ? -6.435 8.050 -14.207 1.00 67.44 122 TYR A C 1
ATOM 946 O O . TYR A 1 122 ? -5.572 8.447 -13.429 1.00 67.44 122 TYR A O 1
ATOM 954 N N . ASP A 1 123 ? -7.552 7.457 -13.784 1.00 81.19 123 ASP A N 1
ATOM 955 C CA . ASP A 1 123 ? -7.749 7.041 -12.393 1.00 81.19 123 ASP A CA 1
ATOM 956 C C . ASP A 1 123 ? -6.893 5.788 -12.143 1.00 81.19 123 ASP A C 1
ATOM 958 O O . ASP A 1 123 ? -6.904 4.858 -12.956 1.00 81.19 123 ASP A O 1
ATOM 962 N N . ALA A 1 124 ? -6.142 5.733 -11.041 1.00 82.56 124 ALA A N 1
ATOM 963 C CA . ALA A 1 124 ? -5.299 4.578 -10.728 1.00 82.56 124 ALA A CA 1
ATOM 964 C C . ALA A 1 124 ? -6.112 3.275 -10.621 1.00 82.56 124 ALA A C 1
ATOM 966 O O . ALA A 1 124 ? -5.599 2.196 -10.920 1.00 82.56 124 ALA A O 1
ATOM 967 N N . ALA A 1 125 ? -7.400 3.359 -10.271 1.00 82.44 125 ALA A N 1
ATOM 968 C CA . ALA A 1 125 ? -8.298 2.208 -10.252 1.00 82.44 125 ALA A CA 1
ATOM 969 C C . ALA A 1 125 ? -8.612 1.639 -11.654 1.00 82.44 125 ALA A C 1
ATOM 971 O O . ALA A 1 125 ? -9.036 0.484 -11.758 1.00 82.44 125 ALA A O 1
ATOM 972 N N . ASP A 1 126 ? -8.399 2.412 -12.724 1.00 86.69 126 ASP A N 1
ATOM 973 C CA . ASP A 1 126 ? -8.602 1.980 -14.113 1.00 86.69 126 ASP A CA 1
ATOM 974 C C . ASP A 1 126 ? -7.376 1.253 -14.697 1.00 86.69 126 ASP A C 1
ATOM 976 O O . ASP A 1 126 ? -7.470 0.616 -15.754 1.00 86.69 126 ASP A O 1
ATOM 980 N N . LEU A 1 127 ? -6.230 1.301 -14.008 1.00 88.50 127 LEU A N 1
ATOM 981 C CA . LEU A 1 127 ? -5.027 0.576 -14.404 1.00 88.50 127 LEU A CA 1
ATOM 982 C C . LEU A 1 127 ? -5.241 -0.952 -14.345 1.00 88.50 127 LEU A C 1
ATOM 984 O O . LEU A 1 127 ? -6.080 -1.453 -13.588 1.00 88.50 127 LEU A O 1
ATOM 988 N N . PRO A 1 128 ? -4.476 -1.747 -15.111 1.00 91.62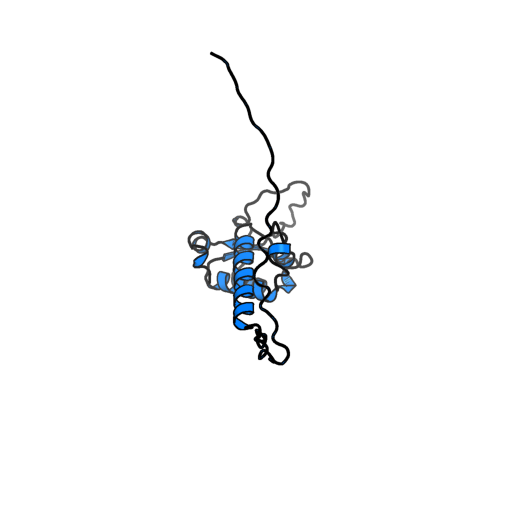 128 PRO A N 1
ATOM 989 C CA . PRO A 1 128 ? -4.505 -3.203 -15.015 1.00 91.62 128 PRO A CA 1
ATOM 990 C C . PRO A 1 128 ? -4.265 -3.729 -13.591 1.00 91.62 128 PRO A C 1
ATOM 992 O O . PRO A 1 128 ? -3.215 -3.507 -12.992 1.00 91.62 128 PRO A O 1
ATOM 995 N N . LEU A 1 129 ? -5.215 -4.510 -13.073 1.00 94.62 129 LEU A N 1
ATOM 996 C CA . LEU A 1 129 ? -5.083 -5.170 -11.774 1.00 94.62 129 LEU A CA 1
ATOM 997 C C . LEU A 1 129 ? -3.992 -6.256 -11.806 1.00 94.62 129 LEU A C 1
ATOM 999 O O . LEU A 1 129 ? -4.022 -7.164 -12.646 1.00 94.62 129 LEU A O 1
ATOM 1003 N N . ILE A 1 130 ? -3.069 -6.219 -10.843 1.00 95.31 130 ILE A N 1
ATOM 1004 C CA . ILE A 1 130 ? -2.046 -7.253 -10.664 1.00 95.31 130 ILE A CA 1
ATOM 1005 C C . ILE A 1 130 ? -2.677 -8.498 -10.029 1.00 95.31 130 ILE A C 1
ATOM 1007 O O . ILE A 1 130 ? -3.442 -8.423 -9.067 1.00 95.31 130 ILE A O 1
ATOM 1011 N N . ALA A 1 131 ? -2.319 -9.683 -10.534 1.00 95.81 131 ALA A N 1
ATOM 1012 C CA . ALA A 1 131 ? -2.769 -10.944 -9.950 1.00 95.81 131 ALA A CA 1
ATOM 1013 C C . ALA A 1 131 ? -2.374 -11.046 -8.456 1.00 95.81 131 ALA A C 1
ATOM 1015 O O . ALA A 1 131 ? -1.232 -10.722 -8.120 1.00 95.81 131 ALA A O 1
ATOM 1016 N N . PRO A 1 132 ? -3.242 -11.561 -7.561 1.00 97.12 132 PRO A N 1
ATOM 1017 C CA . PRO A 1 132 ? -3.022 -11.471 -6.115 1.00 97.12 132 PRO A CA 1
ATOM 1018 C C . PRO A 1 132 ? -1.680 -12.018 -5.610 1.00 97.12 132 PRO A C 1
ATOM 1020 O O . PRO A 1 132 ? -1.033 -11.389 -4.776 1.00 97.12 132 PRO A O 1
ATOM 1023 N N . ASP A 1 133 ? -1.221 -13.157 -6.137 1.00 97.50 133 ASP A N 1
ATOM 1024 C CA . ASP A 1 133 ? 0.066 -13.746 -5.742 1.00 97.50 133 ASP A CA 1
ATOM 1025 C C . ASP A 1 133 ? 1.256 -12.866 -6.158 1.00 97.50 133 ASP A C 1
ATOM 1027 O O . ASP A 1 133 ? 2.237 -12.745 -5.422 1.00 97.50 133 ASP A O 1
ATOM 1031 N N . ALA A 1 134 ? 1.159 -12.221 -7.325 1.00 95.88 134 ALA A N 1
ATOM 1032 C CA . ALA A 1 134 ? 2.178 -11.305 -7.822 1.00 95.88 134 ALA A CA 1
ATOM 1033 C C . ALA A 1 134 ? 2.172 -9.986 -7.036 1.00 95.88 134 ALA A C 1
ATOM 1035 O O . ALA A 1 134 ? 3.242 -9.522 -6.646 1.00 95.88 134 ALA A O 1
ATOM 1036 N N . ALA A 1 135 ? 0.989 -9.444 -6.726 1.00 97.19 135 ALA A N 1
ATOM 1037 C CA . ALA A 1 135 ? 0.832 -8.263 -5.878 1.00 97.19 135 ALA A CA 1
ATOM 1038 C C . ALA A 1 135 ? 1.415 -8.508 -4.480 1.00 97.19 135 ALA A C 1
ATOM 1040 O O . ALA A 1 135 ? 2.225 -7.723 -3.995 1.00 97.19 135 ALA A O 1
ATOM 1041 N N . ARG A 1 136 ? 1.108 -9.657 -3.866 1.00 98.12 136 ARG A N 1
ATOM 1042 C CA . ARG A 1 136 ? 1.695 -10.053 -2.580 1.00 98.12 136 ARG A CA 1
ATOM 1043 C C . ARG A 1 136 ? 3.221 -10.136 -2.651 1.00 98.12 136 ARG A C 1
ATOM 1045 O O . ARG A 1 136 ? 3.903 -9.639 -1.760 1.00 98.12 136 ARG A O 1
ATOM 1052 N N . ALA A 1 137 ? 3.768 -10.774 -3.688 1.00 97.06 137 ALA A N 1
ATOM 1053 C CA . ALA A 1 137 ? 5.214 -10.900 -3.864 1.00 97.06 137 ALA A CA 1
ATOM 1054 C C . ALA A 1 137 ? 5.901 -9.547 -4.115 1.00 97.06 137 ALA A C 1
ATOM 1056 O O . ALA A 1 137 ? 7.051 -9.369 -3.720 1.00 97.06 137 ALA A O 1
ATOM 1057 N N . LEU A 1 138 ? 5.219 -8.613 -4.782 1.00 96.25 138 LEU A N 1
ATOM 1058 C CA . LEU A 1 138 ? 5.688 -7.244 -4.981 1.00 96.25 138 LEU A CA 1
ATOM 1059 C C . LEU A 1 138 ? 5.699 -6.472 -3.662 1.00 96.25 138 LEU A C 1
ATOM 1061 O O . LEU A 1 138 ? 6.737 -5.950 -3.267 1.00 96.25 138 LEU A O 1
ATOM 1065 N N . LEU A 1 139 ? 4.582 -6.472 -2.933 1.00 97.31 139 LEU A N 1
ATOM 1066 C CA . LEU A 1 139 ? 4.475 -5.773 -1.654 1.00 97.31 139 LEU A CA 1
ATOM 1067 C C . LEU A 1 139 ? 5.438 -6.323 -0.589 1.00 97.31 139 LEU A C 1
ATOM 1069 O O . LEU A 1 139 ? 5.788 -5.606 0.340 1.00 97.31 139 LEU A O 1
ATOM 1073 N N . ALA A 1 140 ? 5.884 -7.575 -0.711 1.00 97.56 140 ALA A N 1
ATOM 1074 C CA . ALA A 1 140 ? 6.829 -8.203 0.212 1.00 97.56 140 ALA A CA 1
ATOM 1075 C C . ALA A 1 140 ? 8.306 -7.838 -0.008 1.00 97.56 140 ALA A C 1
ATOM 1077 O O . ALA A 1 140 ? 9.133 -8.199 0.829 1.00 97.56 140 ALA A O 1
ATOM 1078 N N . ASP A 1 141 ? 8.662 -7.177 -1.113 1.00 96.00 141 ASP A N 1
ATOM 1079 C CA . ASP A 1 141 ? 10.051 -6.804 -1.396 1.00 96.00 141 ASP A CA 1
ATOM 1080 C C . ASP A 1 141 ? 10.156 -5.331 -1.811 1.00 96.00 141 ASP A C 1
ATOM 1082 O O . ASP A 1 141 ? 10.093 -5.025 -3.005 1.00 96.00 141 ASP A O 1
ATOM 1086 N N . PRO A 1 142 ? 10.375 -4.411 -0.852 1.00 93.81 142 PRO A N 1
ATOM 1087 C CA . PRO A 1 142 ? 10.445 -2.982 -1.145 1.00 93.81 142 PRO A CA 1
ATOM 1088 C C . PRO A 1 142 ? 11.607 -2.596 -2.069 1.00 93.81 142 PRO A C 1
ATOM 1090 O O . PRO A 1 142 ? 11.603 -1.519 -2.647 1.00 93.81 142 PRO A O 1
ATOM 1093 N N . ARG A 1 143 ? 12.593 -3.477 -2.293 1.00 92.94 143 ARG A N 1
ATOM 1094 C CA . ARG A 1 143 ?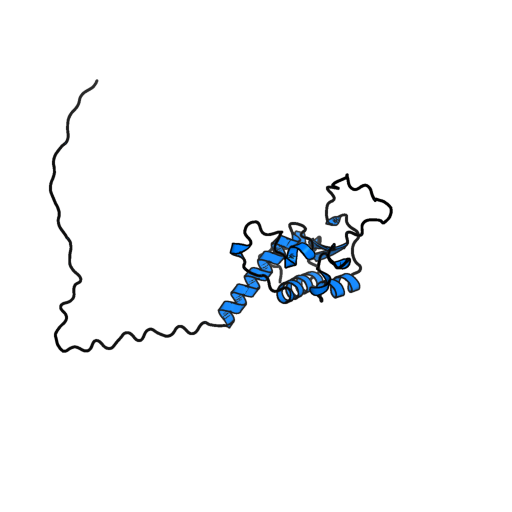 13.673 -3.221 -3.265 1.00 92.94 143 ARG A CA 1
ATOM 1095 C C . ARG A 1 143 ? 13.191 -3.268 -4.716 1.00 92.94 143 ARG A C 1
ATOM 1097 O O . ARG A 1 143 ? 13.930 -2.862 -5.602 1.00 92.94 143 ARG A O 1
ATOM 1104 N N . ARG A 1 144 ? 11.995 -3.810 -4.964 1.00 92.62 144 ARG A N 1
ATOM 1105 C CA . ARG A 1 144 ? 11.352 -3.835 -6.287 1.00 92.62 144 ARG A CA 1
ATOM 1106 C C . ARG A 1 144 ? 10.543 -2.575 -6.566 1.00 92.62 144 ARG A C 1
ATOM 1108 O O . ARG A 1 144 ? 10.029 -2.437 -7.667 1.00 92.62 144 ARG A O 1
ATOM 1115 N N . TRP A 1 145 ? 10.391 -1.704 -5.572 1.00 92.44 145 TRP A N 1
ATOM 1116 C CA . TRP A 1 145 ? 9.564 -0.512 -5.675 1.00 92.44 145 TRP A CA 1
ATOM 1117 C C . TRP A 1 145 ? 10.325 0.673 -6.260 1.00 92.44 145 TRP A C 1
ATOM 1119 O O . TRP A 1 145 ? 9.773 1.749 -6.294 1.00 92.44 145 TRP A O 1
ATOM 1129 N N . THR A 1 146 ? 11.576 0.516 -6.691 1.00 88.06 146 THR A N 1
ATOM 1130 C CA . THR A 1 146 ? 12.382 1.625 -7.221 1.00 88.06 146 THR A CA 1
ATOM 1131 C C . THR A 1 146 ? 11.993 1.962 -8.658 1.00 88.06 146 THR A C 1
ATOM 1133 O O . THR A 1 146 ? 11.532 1.090 -9.391 1.00 88.06 146 THR A O 1
ATOM 1136 N N . ASP A 1 147 ? 12.229 3.201 -9.088 1.00 84.12 147 ASP A N 1
ATOM 1137 C CA . ASP A 1 147 ? 11.940 3.684 -10.450 1.00 84.12 147 ASP A CA 1
ATOM 1138 C C . ASP A 1 147 ? 12.765 2.943 -11.519 1.00 84.12 147 ASP A C 1
ATOM 1140 O O . ASP A 1 147 ? 12.325 2.739 -12.648 1.00 84.12 147 ASP A O 1
ATOM 1144 N N . GLU A 1 148 ? 13.944 2.452 -11.134 1.00 86.31 148 GLU A N 1
ATOM 1145 C CA . GLU A 1 148 ? 14.784 1.571 -11.947 1.00 86.31 148 GLU A CA 1
ATOM 1146 C C . GLU A 1 148 ? 14.178 0.168 -12.167 1.00 86.31 148 GLU A C 1
ATOM 1148 O O . GLU A 1 148 ? 14.622 -0.563 -13.059 1.00 86.31 148 GLU A O 1
ATOM 1153 N N . HIS A 1 149 ? 13.194 -0.243 -11.357 1.00 85.75 149 HIS A N 1
ATOM 1154 C CA . HIS A 1 149 ? 12.556 -1.553 -11.446 1.00 85.75 149 HIS A CA 1
ATOM 1155 C C . HIS A 1 149 ? 11.166 -1.421 -12.092 1.00 85.75 149 HIS A C 1
ATOM 1157 O O . HIS A 1 149 ? 10.358 -0.615 -11.641 1.00 85.75 149 HIS A O 1
ATOM 1163 N N . PRO A 1 150 ? 10.808 -2.244 -13.098 1.00 83.38 150 PRO A N 1
ATOM 1164 C CA . PRO A 1 150 ? 9.518 -2.115 -13.790 1.00 83.38 150 PRO A CA 1
ATOM 1165 C C . PRO A 1 150 ? 8.300 -2.304 -12.870 1.00 83.38 150 PRO A C 1
ATOM 1167 O O . PRO A 1 150 ? 7.222 -1.792 -13.146 1.00 83.38 150 PRO A O 1
ATOM 1170 N N . ASP A 1 151 ? 8.472 -3.019 -11.758 1.00 85.62 151 ASP A N 1
ATOM 1171 C CA . ASP A 1 151 ? 7.406 -3.205 -10.768 1.00 85.62 151 ASP A CA 1
ATOM 1172 C C . ASP A 1 151 ? 7.162 -1.970 -9.880 1.00 85.62 151 ASP A C 1
ATOM 1174 O O . ASP A 1 151 ? 6.170 -1.935 -9.156 1.00 85.62 151 ASP A O 1
ATOM 1178 N N . GLY A 1 152 ? 8.061 -0.979 -9.895 1.00 81.56 152 GLY A N 1
ATOM 1179 C CA . GLY A 1 152 ? 7.905 0.260 -9.134 1.00 81.56 152 GLY A CA 1
ATOM 1180 C C . GLY A 1 152 ? 6.723 1.106 -9.616 1.00 81.56 152 GLY A C 1
ATOM 1181 O O . GLY A 1 152 ? 6.093 1.802 -8.821 1.00 81.56 152 GLY A O 1
ATOM 1182 N N . PHE A 1 153 ? 6.343 0.954 -10.887 1.00 89.56 153 PHE A N 1
ATOM 1183 C CA . PHE A 1 153 ? 5.169 1.577 -11.504 1.00 89.56 153 PHE A CA 1
ATOM 1184 C C . PHE A 1 153 ? 3.865 0.846 -11.141 1.00 89.56 153 PHE A C 1
ATOM 1186 O O . PHE A 1 153 ? 3.006 0.581 -11.981 1.00 89.56 153 PHE A O 1
ATOM 1193 N N . ALA A 1 154 ? 3.728 0.479 -9.873 1.00 93.31 154 ALA A N 1
ATOM 1194 C CA . ALA A 1 154 ? 2.511 -0.083 -9.325 1.00 93.31 154 ALA A CA 1
ATOM 1195 C C . ALA A 1 154 ? 1.908 0.880 -8.302 1.00 93.31 154 ALA A C 1
ATOM 1197 O O . ALA A 1 154 ? 2.633 1.567 -7.582 1.00 93.31 154 ALA A O 1
ATOM 1198 N N . VAL A 1 155 ? 0.581 0.900 -8.220 1.00 94.56 155 VAL A N 1
ATOM 1199 C CA . VAL A 1 155 ? -0.179 1.787 -7.338 1.00 94.56 155 VAL A CA 1
ATOM 1200 C C . VAL A 1 155 ? -1.079 0.938 -6.437 1.00 94.56 155 VAL A C 1
ATOM 1202 O O . VAL A 1 155 ? -1.899 0.161 -6.943 1.00 94.56 155 VAL A O 1
ATOM 1205 N N . PRO A 1 156 ? -0.926 1.012 -5.103 1.00 96.44 156 PRO A N 1
ATOM 1206 C CA . PRO A 1 156 ? -1.876 0.427 -4.177 1.00 96.44 156 PRO A CA 1
ATOM 1207 C C . PRO A 1 156 ? -3.098 1.343 -4.048 1.00 96.44 156 PRO A C 1
ATOM 1209 O O . PRO A 1 156 ? -2.974 2.482 -3.616 1.00 96.44 156 PRO A O 1
ATOM 1212 N N . VAL A 1 157 ? -4.284 0.823 -4.349 1.00 95.62 157 VAL A N 1
ATOM 1213 C CA . VAL A 1 157 ? -5.546 1.575 -4.271 1.00 95.62 157 VAL A CA 1
ATOM 1214 C C . VAL A 1 157 ? -6.508 0.916 -3.281 1.00 95.62 157 VAL A C 1
ATOM 1216 O O . VAL A 1 157 ? -6.459 -0.307 -3.085 1.00 95.62 157 VAL A O 1
ATOM 1219 N N . PRO A 1 158 ? -7.417 1.666 -2.633 1.00 97.31 158 PRO A N 1
ATOM 1220 C CA . PRO A 1 158 ? -8.407 1.066 -1.757 1.00 97.31 158 PRO A CA 1
ATOM 1221 C C . PRO A 1 158 ? -9.404 0.219 -2.558 1.00 97.31 158 PRO A C 1
ATOM 1223 O O . PRO A 1 158 ? -9.987 0.676 -3.542 1.00 97.31 158 PRO A O 1
ATOM 1226 N N . THR A 1 159 ? -9.715 -0.983 -2.077 1.00 97.12 159 THR A N 1
ATOM 1227 C CA . THR A 1 159 ? -10.825 -1.778 -2.625 1.00 97.12 159 THR A CA 1
ATOM 1228 C C . THR A 1 159 ? -12.170 -1.142 -2.257 1.00 97.12 159 THR A C 1
ATOM 1230 O O . THR A 1 159 ? -12.263 -0.213 -1.450 1.00 97.12 159 THR A O 1
ATOM 1233 N N . GLY A 1 160 ? -13.277 -1.708 -2.753 1.00 96.69 160 GLY A N 1
ATOM 1234 C CA . GLY A 1 160 ? -14.611 -1.358 -2.248 1.00 96.69 160 GLY A CA 1
ATOM 1235 C C . GLY A 1 160 ? -14.749 -1.511 -0.722 1.00 96.69 160 GLY A C 1
ATOM 1236 O O . GLY A 1 160 ? -15.386 -0.676 -0.078 1.00 96.69 160 GLY A O 1
ATOM 1237 N N . LEU A 1 161 ? -14.112 -2.532 -0.131 1.00 97.56 161 LEU A N 1
ATOM 1238 C CA . LEU A 1 161 ? -14.079 -2.710 1.322 1.00 97.56 161 LEU A CA 1
ATOM 1239 C C . LEU A 1 161 ? -13.235 -1.617 1.984 1.00 97.56 161 LEU A C 1
ATOM 1241 O O . LEU A 1 161 ? -13.710 -1.013 2.946 1.00 97.56 161 LEU A O 1
ATOM 1245 N N . GLY A 1 162 ? -12.043 -1.334 1.450 1.00 97.00 162 GLY A N 1
ATOM 1246 C CA . GLY A 1 162 ? -11.163 -0.268 1.931 1.00 97.00 162 GLY A CA 1
ATOM 1247 C C . GLY A 1 162 ? -11.872 1.081 1.986 1.00 97.00 162 GLY A C 1
ATOM 1248 O O . GLY A 1 162 ? -11.978 1.668 3.060 1.00 97.00 162 GLY A O 1
ATOM 1249 N N . ARG A 1 163 ? -12.486 1.508 0.872 1.00 96.31 163 ARG A N 1
ATOM 1250 C CA . ARG A 1 163 ? -13.241 2.775 0.776 1.00 96.31 163 ARG A CA 1
ATOM 1251 C C . ARG A 1 163 ? -14.393 2.881 1.777 1.00 96.31 163 ARG A C 1
ATOM 1253 O O . ARG A 1 163 ? -14.734 3.971 2.225 1.00 96.31 163 ARG A O 1
ATOM 1260 N N . SER A 1 164 ? -15.031 1.759 2.108 1.00 96.62 164 SER A N 1
ATOM 1261 C CA . SER A 1 164 ? -16.160 1.727 3.052 1.00 96.62 164 SER A CA 1
A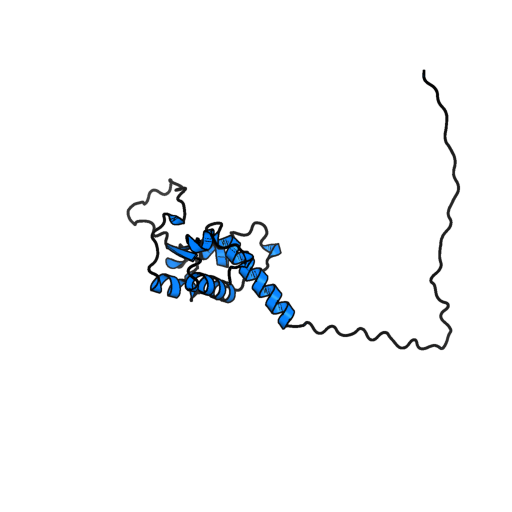TOM 1262 C C . SER A 1 164 ? -15.738 1.610 4.524 1.00 96.62 164 SER A C 1
ATOM 1264 O O . SER A 1 164 ? -16.577 1.741 5.420 1.00 96.62 164 SER A O 1
ATOM 1266 N N . THR A 1 165 ? -14.454 1.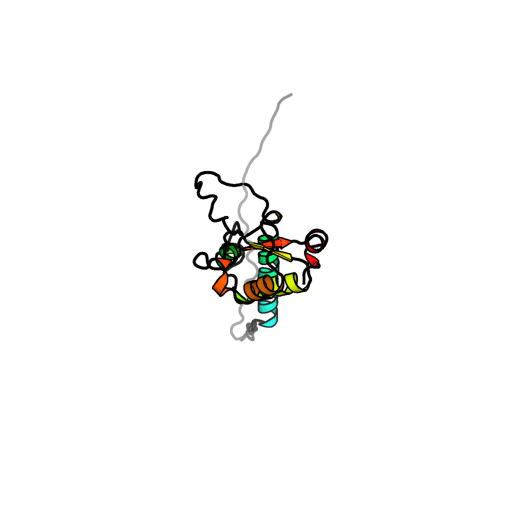348 4.784 1.00 96.88 165 THR A N 1
ATOM 1267 C CA . THR A 1 165 ? -13.907 1.091 6.118 1.00 96.88 165 THR A CA 1
ATOM 1268 C C . THR A 1 165 ? -13.277 2.373 6.674 1.00 96.88 165 THR A C 1
ATOM 1270 O O . THR A 1 165 ? -12.317 2.864 6.086 1.00 96.88 165 THR A O 1
ATOM 1273 N N . PRO A 1 166 ? -13.754 2.913 7.816 1.00 95.19 166 PRO A N 1
ATOM 1274 C CA . PRO A 1 166 ? -13.147 4.092 8.442 1.00 95.19 166 PRO A CA 1
ATOM 1275 C C . PRO A 1 166 ? -11.662 3.889 8.756 1.00 95.19 166 PRO A C 1
ATOM 1277 O O . PRO A 1 166 ? -11.283 2.796 9.181 1.00 95.19 166 PRO A O 1
ATOM 1280 N N . ALA A 1 167 ? -10.847 4.940 8.620 1.00 91.00 167 ALA A N 1
ATOM 1281 C CA . ALA A 1 167 ? -9.391 4.895 8.788 1.00 91.00 167 ALA A CA 1
ATOM 1282 C C . ALA A 1 167 ? -8.934 4.297 10.133 1.00 91.00 167 ALA A C 1
ATOM 1284 O O . ALA A 1 167 ? -7.896 3.642 10.210 1.00 91.00 167 ALA A O 1
ATOM 1285 N N . GLU A 1 168 ? -9.714 4.467 11.204 1.00 92.44 168 GLU A N 1
ATOM 1286 C CA . GLU A 1 168 ? -9.409 3.930 12.538 1.00 92.44 168 GLU A CA 1
ATOM 1287 C C . GLU A 1 168 ? -9.588 2.407 12.634 1.00 92.44 168 GLU A C 1
ATOM 1289 O O . GLU A 1 168 ? -9.236 1.802 13.645 1.00 92.44 168 GLU A O 1
ATOM 1294 N N . ARG A 1 169 ? -10.185 1.78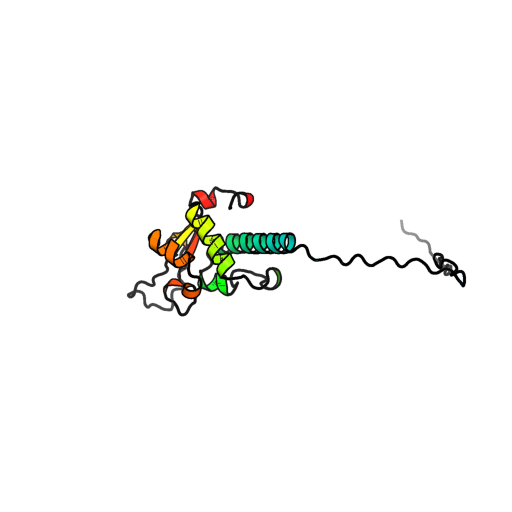3 11.611 1.00 94.25 169 ARG A N 1
ATOM 1295 C CA . ARG A 1 169 ? -10.417 0.335 11.527 1.00 94.25 169 ARG A CA 1
ATOM 1296 C C . ARG A 1 169 ? -9.474 -0.378 10.562 1.00 94.25 169 ARG A C 1
ATOM 1298 O O . ARG A 1 169 ? -9.584 -1.595 10.428 1.00 94.25 169 ARG A O 1
ATOM 1305 N N . TRP A 1 170 ? -8.575 0.349 9.907 1.00 94.75 170 TRP A N 1
ATOM 1306 C CA . TRP A 1 170 ? -7.499 -0.254 9.131 1.00 94.75 170 TRP A CA 1
ATOM 1307 C C . TRP A 1 170 ? -6.433 -0.792 10.107 1.00 94.75 170 TRP A C 1
ATOM 1309 O O . TRP A 1 170 ? -6.010 -0.035 10.987 1.00 94.75 170 TRP A O 1
ATOM 1319 N N . PRO A 1 171 ? -6.055 -2.082 10.014 1.00 90.25 171 PRO A N 1
ATOM 1320 C CA . PRO A 1 171 ? -5.184 -2.756 10.978 1.00 90.25 171 PRO A CA 1
ATOM 1321 C C . PRO A 1 171 ? -3.704 -2.366 10.876 1.00 90.25 171 PRO A C 1
ATOM 1323 O O . PRO A 1 171 ? -3.293 -1.746 9.869 1.00 90.25 171 PRO A O 1
#

Radius of gyration: 29.38 Å; Cα contacts (8 Å, |Δi|>4): 163; chains: 1; bounding box: 48×81×84 Å

Sequence (171 aa):
MAAQEVAPVFGWLRKNRGDEEPEIPGMVTPGRRRRRVVPDPAADQRGADDVIRTAMYQAVHDDAWLTGITDGDFIDDPAAWGELDPQACSAQLLRWFDAGLIEVHQDAEPADLADPVVDFDYDAADLPLIAPDAARALLADPRRWTDEHPDGFAVPVPTGLGRSTPAERWP

Secondary structure (DSSP, 8-state):
------------------------TT--------------HHHHHHHHHHHHHHHHHHHHHTT--HHHHHHTTT-S-GGGT-PPPHHHHHHHHHHHHHTTSEEEEE----TT---TT------GGGSPBPPHHHHHHHHT-GGG-STTSGGGSEEEEE-HHHHHS-GGG--

Mean predicted aligned error: 14.37 Å